Protein AF-A0A719TFE8-F1 (afdb_monomer_lite)

Sequence (47 aa):
AARVSNKVGLESDAQNFLLMHAMGPNVAGVIGSAIAAGVMLKYVLAM

pLDDT: mean 74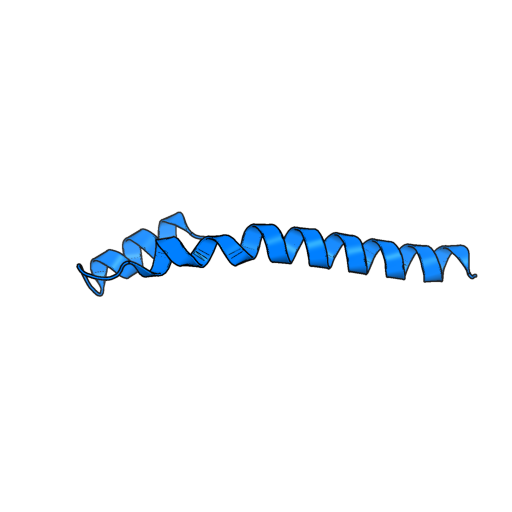.85, std 13.38, range [53.41, 94.12]

InterPro domains:
  IPR005661 Na+-tra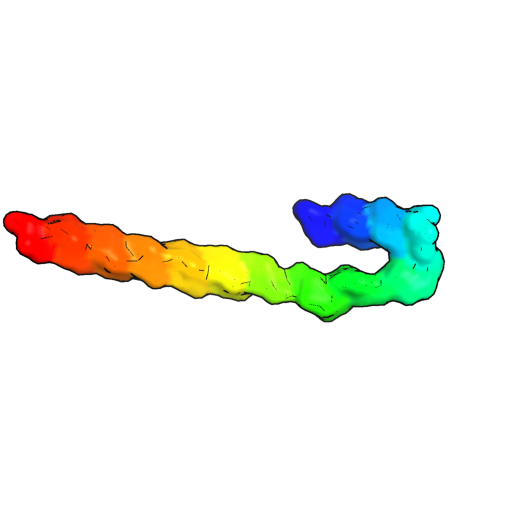nsporting methylmalonyl-CoA/oxaloacetate decarboxylase, beta subunit [PF03977] (1-43)
  IPR005661 Na+-transporting methylmalonyl-CoA/oxaloacetate decarboxylase, beta subunit [PTHR35806] (1-45)

Structure (mmCIF, N/CA/C/O backbone):
data_AF-A0A719TFE8-F1
#
_entry.id   AF-A0A719TFE8-F1
#
loop_
_atom_site.group_PDB
_atom_site.id
_atom_site.type_symbol
_atom_site.label_atom_id
_atom_site.label_alt_id
_atom_site.label_comp_id
_atom_site.label_asym_id
_atom_site.label_entity_id
_atom_site.label_seq_id
_atom_site.pdbx_PDB_ins_code
_atom_site.Cartn_x
_atom_site.Cartn_y
_atom_site.Cartn_z
_atom_site.occupancy
_atom_site.B_iso_or_equiv
_atom_site.auth_seq_id
_atom_site.auth_comp_id
_atom_site.auth_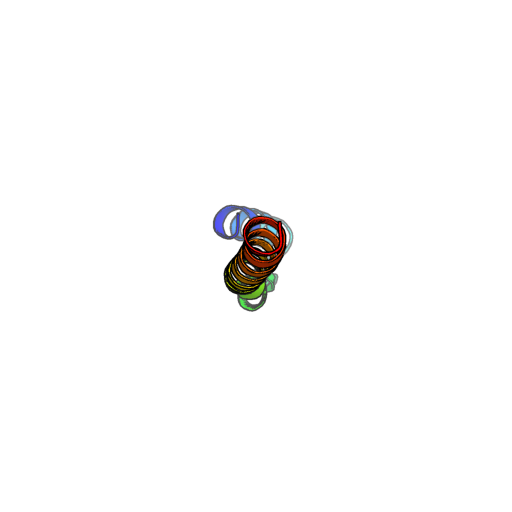asym_id
_atom_site.auth_atom_id
_atom_site.pdbx_PDB_model_num
ATOM 1 N N . ALA A 1 1 ? -10.917 7.735 0.819 1.00 59.56 1 ALA A N 1
ATOM 2 C CA . ALA A 1 1 ? -11.392 6.349 1.026 1.00 59.56 1 ALA A CA 1
ATOM 3 C C . ALA A 1 1 ? -11.546 6.011 2.512 1.00 59.56 1 ALA A C 1
ATOM 5 O O . ALA A 1 1 ? -12.678 5.880 2.953 1.00 59.56 1 ALA A O 1
ATOM 6 N N . ALA A 1 2 ? -10.467 5.996 3.308 1.00 60.19 2 ALA A N 1
ATOM 7 C CA . ALA A 1 2 ? -10.487 5.563 4.716 1.00 60.19 2 ALA A CA 1
ATOM 8 C C . ALA A 1 2 ? -11.596 6.188 5.594 1.00 60.19 2 ALA A C 1
ATOM 10 O O . ALA A 1 2 ? -12.288 5.476 6.309 1.00 60.19 2 ALA A O 1
ATOM 11 N N . ARG A 1 3 ? -11.843 7.503 5.500 1.00 65.81 3 ARG A N 1
ATOM 12 C CA . ARG A 1 3 ? -12.871 8.179 6.317 1.00 65.81 3 ARG A CA 1
ATOM 13 C C . ARG A 1 3 ? -14.310 7.726 6.017 1.00 65.81 3 ARG A C 1
ATOM 15 O O . ARG A 1 3 ? -15.119 7.644 6.933 1.00 65.81 3 ARG A O 1
ATOM 22 N N . VAL A 1 4 ? -14.620 7.433 4.752 1.00 72.06 4 VAL A N 1
ATOM 23 C CA . VAL A 1 4 ? -15.952 6.958 4.327 1.00 72.06 4 VAL A CA 1
ATOM 24 C C . VAL A 1 4 ? -16.128 5.493 4.718 1.00 72.06 4 VAL A C 1
ATOM 26 O O . VAL A 1 4 ? -17.148 5.136 5.296 1.00 72.06 4 VAL A O 1
ATOM 29 N N . SER A 1 5 ? -15.095 4.675 4.507 1.00 62.94 5 SER A N 1
ATOM 30 C CA . SER A 1 5 ? -15.077 3.270 4.924 1.00 62.94 5 SER A CA 1
ATOM 31 C C . SER A 1 5 ? -15.228 3.101 6.442 1.00 62.94 5 SER A C 1
ATOM 33 O O . SER A 1 5 ? -15.893 2.169 6.873 1.00 62.94 5 SER A O 1
ATOM 35 N N . ASN A 1 6 ? -14.696 4.026 7.251 1.00 66.56 6 ASN A N 1
ATOM 36 C CA . ASN A 1 6 ? -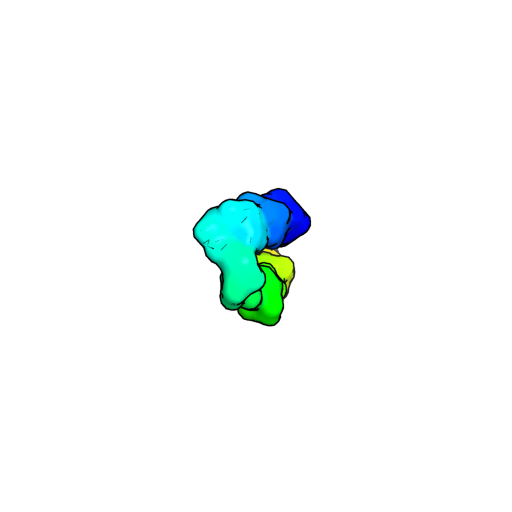14.885 4.020 8.707 1.00 66.56 6 ASN A CA 1
ATOM 37 C C . ASN A 1 6 ? -16.321 4.286 9.124 1.00 66.56 6 ASN A C 1
ATOM 39 O O . ASN A 1 6 ? -16.838 3.636 10.022 1.00 66.56 6 ASN A O 1
ATOM 43 N N . LYS A 1 7 ? -16.955 5.261 8.469 1.00 73.06 7 LYS A N 1
ATOM 44 C CA . LYS A 1 7 ? -18.325 5.645 8.783 1.00 73.06 7 LYS A CA 1
ATOM 45 C C . LYS A 1 7 ? -19.289 4.498 8.468 1.00 73.06 7 LYS A C 1
ATOM 47 O O . LYS A 1 7 ? -20.037 4.086 9.341 1.00 73.06 7 LYS A O 1
ATOM 52 N N . VAL A 1 8 ? -19.183 3.923 7.268 1.00 77.88 8 VAL A N 1
ATOM 53 C CA . VAL A 1 8 ? -20.023 2.791 6.834 1.00 77.88 8 VAL A CA 1
ATOM 54 C C . VAL A 1 8 ? -19.709 1.512 7.627 1.00 77.88 8 VAL A C 1
ATOM 56 O O . VAL A 1 8 ? -20.611 0.739 7.945 1.00 77.88 8 VAL A O 1
ATOM 59 N N . GLY A 1 9 ? -18.438 1.298 7.985 1.00 71.81 9 GLY A N 1
ATOM 60 C CA . GLY A 1 9 ? -17.999 0.161 8.795 1.00 71.81 9 GLY A CA 1
ATOM 61 C C . GLY A 1 9 ? -18.560 0.174 10.218 1.00 71.81 9 GLY A C 1
ATOM 62 O O . GLY A 1 9 ? -18.986 -0.877 10.683 1.00 71.81 9 GLY A O 1
ATOM 63 N N . LEU A 1 10 ? -18.616 1.348 10.859 1.00 72.62 10 LEU A N 1
ATOM 64 C CA . LEU A 1 10 ? -19.221 1.551 12.184 1.00 72.62 10 LEU A CA 1
ATOM 65 C C . LEU A 1 10 ? -20.756 1.511 12.157 1.00 72.62 10 LEU A C 1
ATOM 67 O O . LEU A 1 10 ? -21.371 1.093 13.132 1.00 72.62 10 LEU A O 1
ATOM 71 N N . GLU A 1 11 ? -21.376 1.945 11.054 1.00 76.81 11 GLU A N 1
ATOM 72 C CA . GLU A 1 11 ? -22.830 1.844 10.847 1.00 76.81 11 GLU A CA 1
ATOM 73 C C . GLU A 1 11 ? -23.289 0.387 10.658 1.00 76.81 11 GLU A C 1
ATOM 75 O O . GLU A 1 11 ? -24.406 0.047 11.039 1.00 76.81 11 GLU A O 1
ATOM 80 N N . SER A 1 12 ? -22.434 -0.473 10.094 1.00 74.88 12 SER A N 1
ATOM 81 C CA . SER A 1 12 ? -22.748 -1.889 9.845 1.00 74.88 12 SER A CA 1
ATOM 82 C C . SER A 1 12 ? -22.407 -2.807 11.028 1.00 74.88 12 SER A C 1
ATOM 84 O O . SER A 1 12 ? -23.085 -3.810 11.228 1.00 74.88 12 SER A O 1
ATOM 86 N N . ASP A 1 13 ? -21.374 -2.479 11.811 1.00 70.94 13 ASP A N 1
ATOM 87 C CA . ASP A 1 13 ? -20.994 -3.180 13.044 1.00 70.94 13 ASP A CA 1
ATOM 88 C C . ASP A 1 13 ? -20.263 -2.205 13.991 1.00 70.94 13 ASP A C 1
ATOM 90 O O . ASP A 1 13 ? -19.199 -1.671 13.681 1.00 70.94 13 ASP A O 1
ATOM 94 N N . ALA A 1 14 ? -20.832 -1.960 15.173 1.00 68.06 14 ALA A N 1
ATOM 95 C CA . ALA A 1 14 ? -20.295 -1.001 16.141 1.00 68.06 14 ALA A CA 1
ATOM 96 C C . ALA A 1 14 ? -18.997 -1.470 16.835 1.00 68.06 14 ALA A C 1
ATOM 98 O O . ALA A 1 14 ? -18.323 -0.669 17.485 1.00 68.06 14 ALA A O 1
ATOM 99 N N . GLN A 1 15 ? -18.630 -2.751 16.711 1.00 68.62 15 GLN A N 1
ATOM 100 C CA . GLN A 1 15 ? -17.352 -3.315 17.169 1.00 68.62 15 GLN A CA 1
ATOM 101 C C . GLN A 1 15 ? -16.311 -3.384 16.038 1.00 68.62 15 GLN A C 1
ATOM 103 O O . GLN A 1 15 ? -15.232 -3.956 16.204 1.00 68.62 15 GLN A O 1
ATOM 108 N N . ASN A 1 16 ? -16.605 -2.797 14.878 1.00 62.62 16 ASN A N 1
ATOM 109 C CA . ASN A 1 16 ? -15.754 -2.882 13.708 1.00 62.62 16 ASN A CA 1
ATOM 110 C C . ASN A 1 16 ? -14.523 -1.956 13.800 1.00 62.62 16 ASN A C 1
ATOM 112 O O . ASN A 1 16 ? -14.583 -0.767 13.489 1.00 62.62 16 ASN A O 1
ATOM 116 N N . PHE A 1 17 ? -13.371 -2.518 14.176 1.00 61.81 17 PHE A N 1
ATOM 117 C CA . PHE A 1 17 ? -12.072 -1.824 14.218 1.00 61.81 17 PHE A CA 1
ATOM 118 C C . PHE A 1 17 ? -11.252 -1.942 12.917 1.00 61.81 17 PHE A C 1
ATOM 120 O O . PHE A 1 17 ? -10.054 -1.640 12.915 1.00 61.81 17 PHE A O 1
ATOM 127 N N . LEU A 1 18 ? -11.857 -2.360 11.794 1.00 57.31 18 LEU A N 1
ATOM 128 C CA . LEU A 1 18 ? -11.153 -2.630 10.525 1.00 57.31 18 LEU A CA 1
ATOM 129 C C . LEU A 1 18 ? -10.303 -1.453 9.999 1.00 57.31 18 LEU A C 1
ATOM 131 O O . LEU A 1 18 ? -9.386 -1.664 9.204 1.00 57.31 18 LEU A O 1
ATOM 135 N N . LEU A 1 19 ? -10.541 -0.216 10.451 1.00 53.84 19 LEU A N 1
ATOM 136 C CA . LEU A 1 19 ? -9.758 0.940 10.013 1.00 53.84 19 LEU A CA 1
ATOM 137 C C . LEU A 1 19 ? -8.357 1.058 10.618 1.00 53.84 19 LEU A C 1
ATOM 139 O O . LEU A 1 19 ? -7.500 1.687 9.998 1.00 53.84 19 LEU A O 1
ATOM 143 N N . MET A 1 20 ? -8.096 0.461 11.787 1.00 53.41 20 MET A N 1
ATOM 144 C CA . MET A 1 20 ? -6.764 0.539 12.406 1.00 53.41 20 MET A CA 1
ATOM 145 C C . MET A 1 20 ? -5.707 -0.298 11.668 1.00 53.41 20 MET A C 1
ATOM 147 O O . MET A 1 20 ? -4.519 -0.042 11.831 1.00 53.41 20 MET A O 1
ATOM 151 N N . HIS A 1 21 ? -6.114 -1.241 10.811 1.00 56.47 21 HIS A N 1
ATOM 152 C CA . HIS A 1 21 ? -5.210 -2.030 9.959 1.00 56.47 21 HIS A CA 1
ATOM 153 C C . HIS A 1 21 ? -5.150 -1.545 8.498 1.00 56.47 21 HIS A C 1
ATOM 155 O O . HIS A 1 21 ? -4.296 -1.977 7.726 1.00 56.47 21 HIS A O 1
ATOM 161 N N . ALA A 1 22 ? -6.014 -0.606 8.104 1.00 55.16 22 ALA A N 1
ATOM 162 C CA . ALA A 1 22 ? -6.140 -0.139 6.724 1.00 55.16 22 ALA A CA 1
ATOM 163 C C . ALA A 1 22 ? -5.163 0.999 6.350 1.00 55.16 22 ALA A C 1
ATOM 165 O O . ALA A 1 22 ? -5.416 1.719 5.387 1.00 55.16 22 ALA A O 1
ATOM 166 N N . MET A 1 23 ? -4.047 1.179 7.077 1.00 57.09 23 MET A N 1
ATOM 167 C CA . MET A 1 23 ? -2.980 2.137 6.717 1.00 57.09 23 MET A CA 1
ATOM 168 C C . MET A 1 23 ? -1.975 1.594 5.683 1.00 57.09 23 MET A C 1
ATOM 170 O O . MET A 1 23 ? -1.151 2.348 5.168 1.00 57.09 23 MET A O 1
ATOM 174 N N . GLY A 1 24 ? -2.056 0.310 5.326 1.00 62.09 24 GLY A N 1
ATOM 175 C CA . GLY A 1 24 ? -1.239 -0.293 4.264 1.00 62.09 24 GLY A CA 1
ATOM 176 C C . GLY A 1 24 ? -1.343 0.347 2.860 1.00 62.09 24 GLY A C 1
ATOM 177 O O . GLY A 1 24 ? -0.317 0.408 2.178 1.00 62.09 24 GLY A O 1
ATOM 178 N N . PRO A 1 25 ? -2.500 0.880 2.402 1.00 68.31 25 PRO A N 1
ATOM 179 C CA . PRO A 1 25 ? -2.660 1.374 1.031 1.00 68.31 25 PRO A CA 1
ATOM 180 C C . PRO A 1 25 ? -1.779 2.578 0.687 1.00 68.31 25 PRO A C 1
ATOM 182 O O . PRO A 1 25 ? -1.292 2.667 -0.438 1.00 68.31 25 PRO A O 1
ATOM 185 N N . ASN A 1 26 ? -1.539 3.487 1.639 1.00 73.00 26 ASN A N 1
ATOM 186 C CA . ASN A 1 26 ? -0.712 4.670 1.380 1.00 73.00 26 ASN A CA 1
ATOM 187 C C . ASN A 1 26 ? 0.754 4.287 1.134 1.00 73.00 26 ASN A C 1
ATOM 189 O O . ASN A 1 26 ? 1.393 4.853 0.253 1.00 73.00 26 ASN A O 1
ATOM 193 N N . VAL A 1 27 ? 1.278 3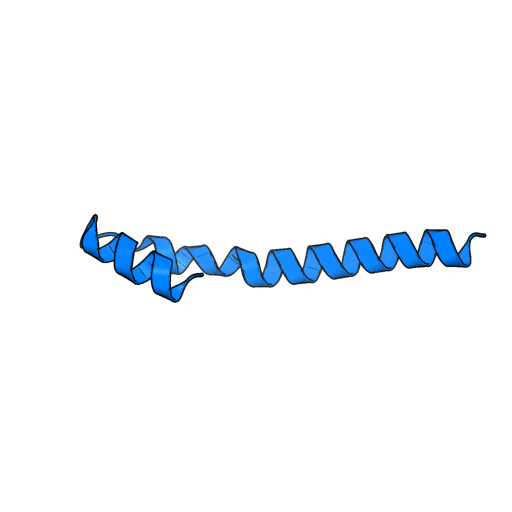.304 1.872 1.00 77.00 27 VAL A N 1
ATOM 194 C CA . VAL A 1 27 ? 2.670 2.845 1.733 1.00 77.00 27 VAL A CA 1
ATOM 195 C C . VAL A 1 27 ? 2.830 1.943 0.506 1.00 77.00 27 VAL A C 1
ATOM 197 O O . VAL A 1 27 ? 3.772 2.114 -0.267 1.00 77.00 27 VAL A O 1
ATOM 200 N N . ALA A 1 28 ? 1.877 1.038 0.265 1.00 82.88 28 ALA A N 1
ATOM 201 C CA . ALA A 1 28 ? 1.894 0.157 -0.902 1.00 82.88 28 ALA A CA 1
ATOM 202 C C . ALA A 1 28 ? 1.825 0.938 -2.229 1.00 82.88 28 ALA A C 1
ATOM 204 O O . ALA A 1 28 ? 2.552 0.618 -3.170 1.00 82.88 28 ALA A O 1
ATOM 205 N N . GLY A 1 29 ? 1.008 1.998 -2.296 1.00 82.88 29 GLY A N 1
ATOM 206 C CA . GLY A 1 29 ? 0.890 2.845 -3.487 1.00 82.88 29 GLY A CA 1
ATOM 207 C C . GLY A 1 29 ? 2.171 3.619 -3.820 1.00 82.88 29 GLY A C 1
ATOM 208 O O . GLY A 1 29 ? 2.554 3.706 -4.989 1.00 82.88 29 GLY A O 1
ATOM 209 N N . VAL A 1 30 ? 2.871 4.134 -2.802 1.00 89.38 30 VAL A N 1
ATOM 210 C CA . VAL A 1 30 ? 4.147 4.852 -2.980 1.00 89.38 30 VAL A CA 1
ATOM 211 C C . VAL A 1 30 ? 5.243 3.906 -3.474 1.00 89.38 30 VAL A C 1
ATOM 213 O O . VAL A 1 30 ? 5.926 4.221 -4.449 1.00 89.38 30 VAL A O 1
ATOM 216 N N . ILE A 1 31 ? 5.374 2.724 -2.861 1.00 91.31 31 ILE A N 1
ATOM 217 C CA . ILE A 1 31 ? 6.377 1.725 -3.263 1.00 91.31 31 ILE A CA 1
ATOM 218 C C . ILE A 1 31 ? 6.110 1.237 -4.694 1.00 91.31 31 ILE A C 1
ATOM 220 O O . ILE A 1 31 ? 7.026 1.217 -5.515 1.00 91.31 31 ILE A O 1
ATOM 224 N N . GLY A 1 32 ? 4.859 0.904 -5.026 1.00 93.00 32 GLY A N 1
ATOM 225 C CA . GLY A 1 32 ? 4.492 0.452 -6.370 1.00 93.00 32 GLY A CA 1
ATOM 226 C C . GLY A 1 32 ? 4.789 1.492 -7.454 1.00 93.00 32 GLY A C 1
ATOM 227 O O . GLY A 1 32 ? 5.332 1.149 -8.504 1.00 93.00 32 GLY A O 1
ATOM 228 N N . SER A 1 33 ? 4.514 2.771 -7.177 1.00 92.44 33 SER A N 1
ATOM 229 C CA . SER A 1 33 ? 4.781 3.865 -8.122 1.00 92.44 33 SER A CA 1
ATOM 230 C C . SER A 1 33 ? 6.280 4.089 -8.342 1.00 92.44 33 SER A C 1
ATOM 232 O O . SER A 1 33 ? 6.707 4.291 -9.477 1.00 92.44 33 SER A O 1
ATOM 234 N N . ALA A 1 34 ? 7.094 3.997 -7.284 1.00 93.69 34 ALA A N 1
ATOM 235 C CA . ALA A 1 34 ? 8.549 4.112 -7.388 1.00 93.69 34 ALA A CA 1
ATOM 236 C C . ALA A 1 34 ? 9.162 2.969 -8.218 1.00 93.69 34 ALA A C 1
ATOM 238 O O . ALA A 1 34 ? 10.025 3.211 -9.062 1.00 93.69 34 ALA A O 1
ATOM 239 N N . ILE A 1 35 ? 8.677 1.735 -8.029 1.00 94.12 35 ILE A N 1
ATOM 240 C CA . ILE A 1 35 ? 9.111 0.572 -8.818 1.00 94.12 35 ILE A CA 1
ATOM 241 C C . ILE A 1 35 ? 8.714 0.743 -10.289 1.00 94.12 35 ILE A C 1
ATOM 243 O O . ILE A 1 35 ? 9.557 0.578 -11.171 1.00 94.12 35 ILE A O 1
ATOM 247 N N . ALA A 1 36 ? 7.461 1.112 -10.565 1.00 92.94 36 ALA A N 1
ATOM 248 C CA . ALA A 1 36 ? 6.982 1.333 -11.929 1.00 92.94 36 ALA A CA 1
ATOM 249 C C . ALA A 1 36 ? 7.785 2.429 -12.653 1.00 92.94 36 ALA A C 1
ATOM 251 O O . ALA A 1 36 ? 8.207 2.226 -13.792 1.00 92.94 36 ALA A O 1
ATOM 252 N N . ALA A 1 37 ? 8.068 3.548 -11.978 1.00 93.38 37 ALA A N 1
ATOM 253 C CA . ALA A 1 37 ? 8.902 4.620 -12.516 1.00 93.38 37 ALA A CA 1
ATOM 254 C C . ALA A 1 37 ? 10.344 4.157 -12.787 1.00 93.38 37 ALA A C 1
ATOM 256 O O . ALA A 1 37 ? 10.891 4.451 -13.849 1.00 93.38 37 ALA A O 1
ATOM 257 N N . GLY A 1 38 ? 10.948 3.388 -11.874 1.00 92.69 38 GLY A N 1
ATOM 258 C CA . GLY A 1 38 ? 12.297 2.843 -12.053 1.00 92.69 38 GLY A CA 1
ATOM 259 C C . GLY A 1 38 ? 12.399 1.892 -13.249 1.00 92.69 38 GLY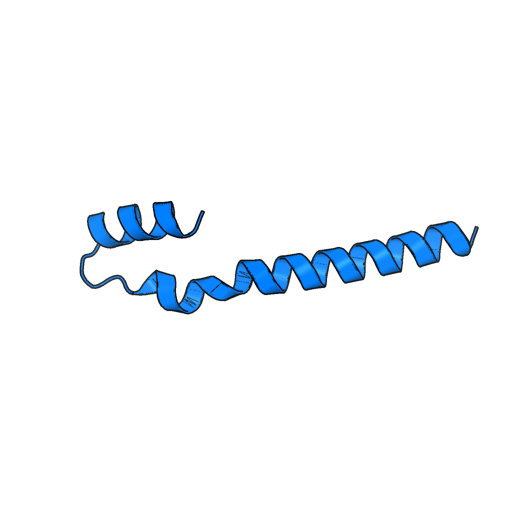 A C 1
ATOM 260 O O . GLY A 1 38 ? 13.325 1.998 -14.053 1.00 92.69 38 GLY A O 1
ATOM 261 N N . VAL A 1 39 ? 11.415 1.004 -13.415 1.00 93.69 39 VAL A N 1
ATOM 262 C CA . VAL A 1 39 ? 11.341 0.092 -14.565 1.00 93.69 39 VAL A CA 1
ATOM 263 C C . VAL A 1 39 ? 11.139 0.872 -15.866 1.00 93.69 39 VAL A C 1
ATOM 265 O O . VAL A 1 39 ? 11.842 0.617 -16.841 1.00 93.69 39 VAL A O 1
ATOM 268 N N . MET A 1 40 ? 10.233 1.853 -15.878 1.00 92.69 40 MET A N 1
ATOM 269 C CA . MET A 1 40 ? 9.978 2.700 -17.045 1.00 92.69 40 MET A CA 1
ATOM 270 C C . MET A 1 40 ? 11.233 3.468 -17.477 1.00 92.69 40 MET A C 1
ATOM 272 O O . MET A 1 40 ? 11.589 3.426 -18.651 1.00 92.69 40 MET A O 1
ATOM 276 N N . LEU A 1 41 ? 11.942 4.107 -16.541 1.00 90.81 41 LEU A N 1
ATOM 277 C CA . LEU A 1 41 ? 13.199 4.803 -16.829 1.00 90.81 41 LEU A CA 1
ATOM 278 C C . LEU A 1 41 ? 14.266 3.852 -17.367 1.00 90.81 41 LEU A C 1
ATOM 280 O O . LEU A 1 41 ? 14.953 4.196 -18.322 1.00 90.81 41 LEU A O 1
ATOM 284 N N . LYS A 1 42 ? 14.378 2.642 -16.809 1.00 88.94 42 LYS A N 1
ATOM 285 C CA . LYS A 1 42 ? 15.312 1.623 -17.300 1.00 88.94 42 LYS A CA 1
ATOM 286 C C . LYS A 1 42 ? 15.012 1.210 -18.740 1.00 88.94 42 LYS A C 1
ATOM 288 O O . LYS A 1 42 ? 15.950 0.933 -19.470 1.00 88.94 42 LYS A O 1
ATOM 293 N N . TYR A 1 43 ? 13.748 1.164 -19.158 1.00 87.25 43 TYR A N 1
ATOM 294 C CA . TYR A 1 43 ? 13.392 0.884 -20.554 1.00 87.25 43 TYR A CA 1
ATOM 295 C C . TYR A 1 43 ? 13.584 2.091 -21.476 1.00 87.25 43 TYR A C 1
ATOM 297 O O . TYR A 1 43 ? 14.063 1.912 -22.588 1.00 87.25 43 TYR A O 1
ATOM 305 N N . VAL A 1 44 ? 13.259 3.302 -21.017 1.00 84.38 44 VAL A N 1
ATOM 306 C CA . VAL A 1 44 ? 13.440 4.541 -21.795 1.00 84.38 44 VAL A CA 1
ATOM 307 C C . VAL A 1 44 ? 14.919 4.873 -22.004 1.00 84.38 44 VAL A C 1
ATOM 309 O O . VAL A 1 44 ? 15.284 5.307 -23.084 1.00 84.38 44 VAL A O 1
ATOM 312 N N . LEU A 1 45 ? 15.769 4.665 -20.994 1.00 78.31 45 LEU A N 1
ATOM 313 C CA . LEU A 1 45 ? 17.215 4.917 -21.074 1.00 78.31 45 LEU A CA 1
ATOM 314 C C . LEU A 1 45 ? 18.002 3.773 -21.734 1.00 78.31 45 LEU A C 1
ATOM 316 O O . LEU A 1 45 ? 19.170 3.962 -22.059 1.00 78.31 45 LEU A O 1
ATOM 320 N N . ALA A 1 46 ? 17.413 2.580 -21.869 1.00 66.62 46 ALA A N 1
ATOM 321 C CA . ALA A 1 46 ? 18.050 1.433 -22.526 1.00 66.62 46 ALA A CA 1
ATOM 322 C C . ALA A 1 46 ? 17.758 1.344 -24.036 1.00 66.62 46 ALA A C 1
ATOM 324 O O . ALA A 1 46 ? 18.224 0.402 -24.679 1.00 66.62 46 ALA A O 1
ATOM 325 N N . MET A 1 47 ? 16.983 2.287 -24.574 1.00 56.56 47 MET A N 1
ATOM 326 C CA . MET A 1 47 ? 16.761 2.505 -26.004 1.00 56.56 47 MET A CA 1
ATOM 327 C C . MET A 1 47 ? 17.612 3.683 -26.477 1.00 56.56 47 MET A C 1
ATOM 329 O O . MET A 1 47 ? 18.120 3.594 -27.614 1.00 56.56 47 MET A O 1
#

Organism: NCBI:txid497977

Secondary structure (DSSP, 8-state):
-HHHHHHHHHHH-TT--GGGSTTHHHHHHHHHHHHHHHHHHHHHTT-

Foldseek 3Di:
DLVVCVVVQCVVPVPRPVSVPPPVPVVVVVVVVVVVVVVVVVVVVVD

Radius of gyration: 17.65 Å; chains: 1; bounding box: 41×12×43 Å